Protein AF-A0A356R390-F1 (afdb_monomer)

Solvent-accessible surface area (backbone atoms only — not comparable to full-atom values): 5762 Å² total; per-residue (Å²): 140,44,75,40,81,38,62,77,42,64,65,60,45,52,48,58,50,49,73,66,71,81,54,53,76,71,54,46,54,52,50,49,53,51,47,32,56,54,60,70,54,49,83,80,36,79,38,47,37,36,47,72,49,70,70,62,38,48,54,36,49,51,33,31,74,79,69,68,40,76,47,66,64,32,62,89,57,62,59,66,62,54,33,52,49,43,54,51,54,54,57,57,59,63,65,64,74,78,119

Radius of gyration: 15.08 Å; Cα contacts (8 Å, |Δi|>4): 100; chains: 1; bounding box: 33×25×44 Å

Secondary structure (DSSP, 8-state):
--EEEE-S-HHHHHHHHHHTT---HHHHHHHHHHHHHHHHTGGGSSEEEE-SSHHHHHHHHHHHHHH-PPPSTTTT--HHHHHHHHHHHHHHHHHTT--

Nearest PDB structures (foldseek):
  8egl-assembly1_K  TM=9.223E-01  e=9.131E-04  Pseudomonas aeruginosa PAO1
  7s5e-assembly3_E  TM=7.488E-01  e=6.962E-03  Stenotrophomonas maltophilia K279a
  1z8f-assembly1_A  TM=8.324E-01  e=1.743E-02  Mycobacterium tuberculosis
  1znx-assembly1_A  TM=8.324E-01  e=2.121E-02  Mycobacterium tuberculosis
  2anc-assembly1_F  TM=7.229E-01  e=6.962E-03  Escherichia coli

Foldseek 3Di:
DFEDEAELALVVQLVVVVVVVPDDPVRSLVVLVVVLVVLVCRVVGPAYQYPHDPVLSVVQVCCCPVVVRGHPRPPPRDSVVRSVVSVVVNVVVVVVVPD

Sequence (99 aa):
MSVYILPPSVEILAQRLADRGRETPEQISVRLDEAASEMSHCREYDHILVNTEFDQALDELEALIYRGEPPHSGRGFDVAALVDYAKSVRLKTSESANL

Mean predicted aligned error: 5.14 Å

Structure (mmCIF, N/CA/C/O backbone):
data_AF-A0A356R390-F1
#
_entry.id   AF-A0A356R390-F1
#
loop_
_atom_site.group_PDB
_atom_site.id
_atom_site.type_symbol
_atom_site.label_atom_id
_atom_site.label_alt_id
_atom_site.label_comp_id
_atom_site.label_asym_id
_atom_site.label_entity_id
_atom_site.label_seq_id
_atom_site.pdbx_PDB_ins_code
_atom_site.Cartn_x
_atom_site.Cartn_y
_atom_site.Cartn_z
_atom_site.occupancy
_atom_site.B_iso_or_equiv
_atom_site.auth_seq_id
_atom_site.auth_comp_id
_atom_site.auth_asym_id
_atom_site.auth_atom_id
_atom_site.pdbx_PDB_model_num
ATOM 1 N N . MET A 1 1 ? 16.382 -5.655 -6.201 1.00 87.50 1 MET A N 1
ATOM 2 C CA . MET A 1 1 ? 15.036 -5.480 -6.759 1.00 87.50 1 MET A CA 1
ATOM 3 C C . MET A 1 1 ? 14.023 -5.841 -5.695 1.00 87.50 1 MET A C 1
ATOM 5 O O . MET A 1 1 ? 13.859 -7.017 -5.388 1.00 87.50 1 MET A O 1
ATOM 9 N N . SER A 1 2 ? 13.402 -4.825 -5.111 1.00 95.00 2 SER A N 1
ATOM 10 C CA . SER A 1 2 ? 12.309 -4.910 -4.148 1.00 95.00 2 SER A CA 1
ATOM 11 C C . SER A 1 2 ? 11.093 -4.141 -4.680 1.00 95.00 2 SER A C 1
ATOM 13 O O . SER A 1 2 ? 11.229 -3.102 -5.324 1.00 95.00 2 SER A O 1
ATOM 15 N N . VAL A 1 3 ? 9.890 -4.659 -4.434 1.00 96.00 3 VAL A N 1
ATOM 16 C CA . VAL A 1 3 ? 8.625 -4.017 -4.822 1.00 96.00 3 VAL A CA 1
ATOM 17 C C . VAL A 1 3 ? 7.718 -3.914 -3.605 1.00 96.00 3 VAL A C 1
ATOM 19 O O . VAL A 1 3 ? 7.577 -4.882 -2.859 1.00 96.00 3 VAL A O 1
ATOM 22 N N . TYR A 1 4 ? 7.121 -2.744 -3.399 1.00 96.19 4 TYR A N 1
ATOM 23 C CA . TYR A 1 4 ? 6.107 -2.524 -2.374 1.00 96.19 4 TYR A CA 1
ATOM 24 C C . TYR A 1 4 ? 4.727 -2.431 -3.026 1.00 96.19 4 TYR A C 1
ATOM 26 O O . TYR A 1 4 ? 4.549 -1.703 -4.006 1.00 96.19 4 TYR A O 1
ATOM 34 N N . ILE A 1 5 ? 3.748 -3.158 -2.483 1.00 95.56 5 ILE A N 1
ATOM 35 C CA . ILE A 1 5 ? 2.377 -3.195 -3.003 1.00 95.56 5 ILE A CA 1
ATOM 36 C C . ILE A 1 5 ? 1.483 -2.336 -2.111 1.00 95.56 5 ILE A C 1
ATOM 38 O O . ILE A 1 5 ? 1.218 -2.690 -0.964 1.00 95.56 5 ILE A O 1
ATOM 42 N N . LEU A 1 6 ? 0.998 -1.220 -2.650 1.00 95.25 6 LEU A N 1
ATOM 43 C CA . LEU A 1 6 ? 0.090 -0.306 -1.963 1.00 95.25 6 LEU A CA 1
ATOM 44 C C . LEU A 1 6 ? -1.378 -0.627 -2.265 1.00 95.25 6 LEU A C 1
ATOM 46 O O . LEU A 1 6 ? -1.714 -0.977 -3.397 1.00 95.25 6 LEU A O 1
ATOM 50 N N . PRO A 1 7 ? -2.290 -0.460 -1.295 1.00 94.62 7 PRO A N 1
ATOM 51 C CA . PRO A 1 7 ? -3.707 -0.302 -1.594 1.00 94.62 7 PRO A CA 1
ATOM 52 C C . PRO A 1 7 ? -3.969 1.071 -2.255 1.00 94.62 7 PRO A C 1
ATOM 54 O O . PRO A 1 7 ? -3.194 2.006 -2.050 1.00 94.62 7 PRO A O 1
ATOM 57 N N . PRO A 1 8 ? -5.073 1.235 -3.005 1.00 94.00 8 PRO A N 1
ATOM 58 C CA . PRO A 1 8 ? -5.418 2.511 -3.636 1.00 94.00 8 PRO A CA 1
ATOM 59 C C . PRO A 1 8 ? -5.942 3.541 -2.624 1.00 94.00 8 PRO A C 1
ATOM 61 O O . PRO A 1 8 ? -5.869 4.741 -2.871 1.00 94.00 8 PRO A O 1
ATOM 64 N N . SER A 1 9 ? -6.475 3.080 -1.487 1.00 94.12 9 SER A N 1
ATOM 65 C CA . SER A 1 9 ? -6.930 3.917 -0.378 1.00 94.12 9 SER A CA 1
ATOM 66 C C . SER A 1 9 ? -6.928 3.144 0.945 1.00 94.12 9 SER A C 1
ATOM 68 O O . SER A 1 9 ? -6.845 1.910 0.970 1.00 94.12 9 SER A O 1
ATOM 70 N N . VAL A 1 10 ? -7.054 3.873 2.055 1.00 92.31 10 VAL A N 1
ATOM 71 C CA . VAL A 1 10 ? -7.145 3.298 3.407 1.00 92.31 10 VAL A CA 1
ATOM 72 C C . VAL A 1 10 ? -8.461 2.541 3.599 1.00 92.31 10 VAL A C 1
ATOM 74 O O . VAL A 1 10 ? -8.474 1.492 4.233 1.00 92.31 10 VAL A O 1
ATOM 77 N N . GLU A 1 11 ? -9.560 3.010 3.008 1.00 91.88 11 GLU A N 1
ATOM 78 C CA . GLU A 1 11 ? -10.863 2.336 3.058 1.00 91.88 11 GLU A CA 1
ATOM 79 C C . GLU A 1 11 ? -10.820 0.981 2.365 1.00 91.88 11 GLU A C 1
ATOM 81 O O . GLU A 1 11 ? -11.314 -0.001 2.910 1.00 91.88 11 GLU A O 1
ATOM 86 N N . ILE A 1 12 ? -10.195 0.904 1.186 1.00 93.81 12 ILE A N 1
ATOM 87 C CA . ILE A 1 12 ? -10.044 -0.364 0.469 1.00 93.81 12 ILE A CA 1
ATOM 88 C C . ILE A 1 12 ? -9.130 -1.311 1.247 1.00 93.81 12 ILE A C 1
ATOM 90 O O . ILE A 1 12 ? -9.390 -2.512 1.286 1.00 93.81 12 ILE A O 1
ATOM 94 N N . LEU A 1 13 ? -8.090 -0.796 1.910 1.00 92.25 13 LEU A N 1
ATOM 95 C CA . LEU A 1 13 ? -7.279 -1.605 2.819 1.00 92.25 13 LEU A CA 1
ATOM 96 C C . LEU A 1 13 ? -8.120 -2.164 3.976 1.00 92.25 13 LEU A C 1
ATOM 98 O O . LEU A 1 13 ? -8.077 -3.366 4.226 1.00 92.25 13 LEU A O 1
ATOM 102 N N . ALA A 1 14 ? -8.913 -1.319 4.639 1.00 91.31 14 ALA A N 1
ATOM 103 C CA . ALA A 1 14 ? -9.788 -1.714 5.741 1.00 91.31 14 ALA A CA 1
ATOM 104 C C . ALA A 1 14 ? -10.824 -2.758 5.300 1.00 91.31 14 ALA A C 1
ATOM 106 O O . ALA A 1 14 ? -10.984 -3.785 5.958 1.00 91.31 14 ALA A O 1
ATOM 107 N N . GLN A 1 15 ? -11.460 -2.538 4.147 1.00 92.00 15 GLN A N 1
ATOM 108 C CA . GLN A 1 15 ? -12.414 -3.471 3.553 1.00 92.00 15 GLN A CA 1
ATOM 109 C C . GLN A 1 15 ? -11.749 -4.820 3.256 1.00 92.00 15 GLN A C 1
ATOM 111 O O . GLN A 1 15 ? -12.263 -5.858 3.656 1.00 92.00 15 GLN A O 1
ATOM 116 N N . ARG A 1 16 ? -10.552 -4.820 2.651 1.00 91.50 16 ARG A N 1
ATOM 117 C CA . ARG A 1 16 ? -9.789 -6.050 2.372 1.00 91.50 16 ARG A CA 1
ATOM 118 C C . ARG A 1 16 ? -9.403 -6.810 3.643 1.00 91.50 16 ARG A C 1
ATOM 120 O O . ARG A 1 16 ? -9.311 -8.035 3.598 1.00 91.50 16 ARG A O 1
ATOM 127 N N . LEU A 1 17 ? -9.136 -6.120 4.753 1.00 90.88 17 LEU A N 1
ATOM 128 C CA . LEU A 1 17 ? -8.881 -6.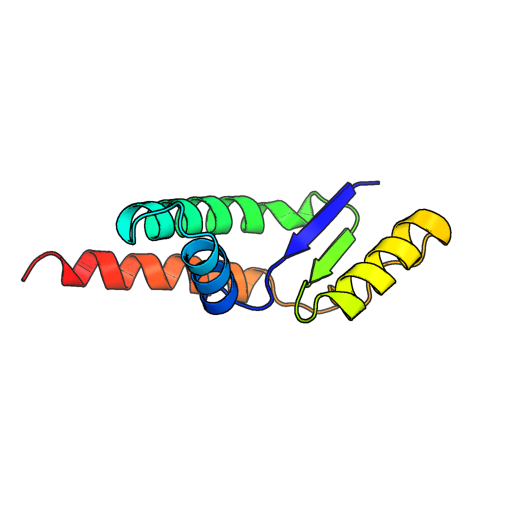758 6.050 1.00 90.88 17 LEU A CA 1
ATOM 129 C C . LEU A 1 17 ? -10.169 -7.364 6.628 1.00 90.88 17 LEU A C 1
ATOM 131 O O . LEU A 1 17 ? -10.158 -8.520 7.051 1.00 90.88 17 LEU A O 1
ATOM 135 N N . ALA A 1 18 ? -11.287 -6.638 6.555 1.00 90.81 18 ALA A N 1
ATOM 136 C CA . ALA A 1 18 ? -12.597 -7.111 7.003 1.00 90.81 18 ALA A CA 1
ATOM 137 C C . ALA A 1 18 ? -13.082 -8.340 6.214 1.00 90.81 18 ALA A C 1
ATOM 139 O O . ALA A 1 18 ? -13.482 -9.342 6.809 1.00 90.81 18 ALA A O 1
ATOM 140 N N . ASP A 1 19 ? -12.966 -8.309 4.884 1.00 92.12 19 ASP A N 1
ATOM 141 C CA . ASP A 1 19 ? -13.425 -9.375 3.983 1.00 92.12 19 ASP A CA 1
ATOM 142 C C . ASP A 1 19 ? -12.673 -10.694 4.184 1.00 92.12 19 ASP A C 1
ATOM 144 O O . ASP A 1 19 ? -13.177 -11.768 3.853 1.00 92.12 19 ASP A O 1
ATOM 148 N N . ARG A 1 20 ? -11.470 -10.654 4.773 1.00 90.19 20 ARG A N 1
ATOM 149 C CA . ARG A 1 20 ? -10.742 -11.877 5.142 1.00 90.19 20 ARG A CA 1
ATOM 150 C C . ARG A 1 20 ? -11.462 -12.661 6.240 1.00 90.19 20 ARG A C 1
ATOM 152 O O . ARG A 1 20 ? -11.161 -13.842 6.397 1.00 90.19 20 ARG A O 1
ATOM 159 N N . GLY A 1 21 ? -12.367 -12.034 6.997 1.00 84.75 21 GLY A N 1
ATOM 160 C CA . GLY A 1 21 ? -13.191 -12.680 8.023 1.00 84.75 21 GLY A CA 1
ATOM 161 C C . GLY A 1 21 ? -12.405 -13.223 9.220 1.00 84.75 21 GLY A C 1
ATOM 162 O O . GLY A 1 21 ? -12.902 -14.091 9.934 1.00 84.75 21 GLY A O 1
ATOM 163 N N . ARG A 1 22 ? -11.159 -12.770 9.420 1.00 83.19 22 ARG A N 1
ATOM 164 C CA . ARG A 1 22 ? -10.253 -13.272 10.474 1.00 83.19 22 ARG A CA 1
ATOM 165 C C . ARG A 1 22 ? -10.026 -12.292 11.618 1.00 83.19 22 ARG A C 1
ATOM 167 O O . ARG A 1 22 ? -9.434 -12.678 12.621 1.00 83.19 22 ARG A O 1
ATOM 174 N N . GLU A 1 23 ? -10.441 -11.043 11.454 1.00 87.44 23 GLU A N 1
ATOM 175 C CA . GLU A 1 23 ? -10.066 -9.938 12.332 1.00 87.44 23 GLU A CA 1
ATOM 176 C C . GLU A 1 23 ? -11.321 -9.195 12.801 1.00 87.44 23 GLU A C 1
ATOM 178 O O . GLU A 1 23 ? -12.265 -8.983 12.040 1.00 87.44 23 GLU A O 1
ATOM 183 N N . THR A 1 24 ? -11.336 -8.833 14.081 1.00 89.88 24 THR A N 1
ATOM 184 C CA . THR A 1 24 ? -12.350 -7.961 14.693 1.00 89.88 24 THR A CA 1
ATOM 185 C C . THR A 1 24 ? -12.142 -6.502 14.268 1.00 89.88 24 THR A C 1
ATOM 187 O O . THR A 1 24 ? -11.036 -6.148 13.849 1.00 89.88 24 THR A O 1
ATOM 190 N N . PRO A 1 25 ? -13.154 -5.623 14.397 1.00 87.31 25 PRO A N 1
ATOM 191 C CA . PRO A 1 25 ? -13.000 -4.195 14.102 1.00 87.31 25 PRO A CA 1
ATOM 192 C C . PRO A 1 25 ? -11.818 -3.539 14.835 1.00 87.31 25 PRO A C 1
ATOM 194 O O . PRO A 1 25 ? -11.079 -2.751 14.245 1.00 87.31 25 PRO A O 1
ATOM 197 N N . GLU A 1 26 ? -11.583 -3.914 16.093 1.00 87.56 26 GLU A N 1
ATOM 198 C CA . GLU A 1 26 ? -10.476 -3.406 16.906 1.00 87.56 26 GLU A CA 1
ATOM 199 C C . GLU A 1 26 ? -9.122 -3.866 16.351 1.00 87.56 26 GLU A C 1
ATOM 201 O O . GLU A 1 26 ? -8.188 -3.071 16.240 1.00 87.56 26 GLU A O 1
ATOM 206 N N . GLN A 1 27 ? -9.018 -5.134 15.939 1.00 89.88 27 GLN A N 1
ATOM 207 C CA . GLN A 1 27 ? -7.809 -5.668 15.306 1.00 89.88 27 GLN A CA 1
ATOM 208 C C . GLN A 1 27 ? -7.541 -5.013 13.949 1.00 89.88 27 GLN A C 1
ATOM 210 O O . GLN A 1 27 ? -6.391 -4.700 13.650 1.00 89.88 27 GLN A O 1
ATOM 215 N N . ILE A 1 28 ? -8.581 -4.747 13.153 1.00 89.25 28 ILE A N 1
ATOM 216 C CA . ILE A 1 28 ? -8.450 -4.025 11.880 1.00 89.25 28 ILE A CA 1
ATOM 217 C C . ILE A 1 28 ? -7.898 -2.618 12.127 1.00 89.25 28 ILE A C 1
ATOM 219 O O . ILE A 1 28 ? -6.994 -2.196 11.413 1.00 89.25 28 ILE A O 1
ATOM 223 N N . SER A 1 29 ? -8.364 -1.912 13.162 1.00 87.06 29 SER A N 1
ATOM 224 C CA . SER A 1 29 ? -7.823 -0.590 13.506 1.00 87.06 29 SER A CA 1
ATOM 225 C C . SER A 1 29 ? -6.328 -0.644 13.835 1.00 87.06 29 SER A C 1
ATOM 227 O O . SER A 1 29 ? -5.571 0.193 13.351 1.00 87.06 29 SER A O 1
ATOM 229 N N . VAL A 1 30 ? -5.887 -1.637 14.615 1.00 89.31 30 VAL A N 1
ATOM 230 C CA . VAL A 1 30 ? -4.458 -1.824 14.932 1.00 89.31 30 VAL A CA 1
ATOM 231 C C . VAL A 1 30 ? -3.652 -2.129 13.666 1.00 89.31 30 VAL A C 1
ATOM 233 O O . VAL A 1 30 ? -2.593 -1.546 13.451 1.00 89.31 30 VAL A O 1
ATOM 236 N 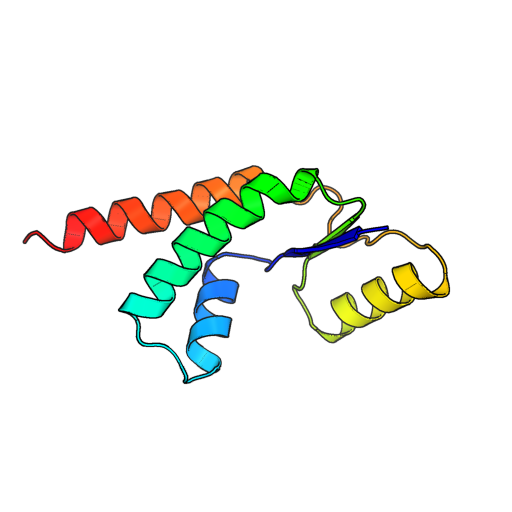N . ARG A 1 31 ? -4.174 -2.984 12.782 1.00 90.69 31 ARG A N 1
ATOM 237 C CA . ARG A 1 31 ? -3.538 -3.304 11.494 1.00 90.69 31 ARG A CA 1
ATOM 238 C C . ARG A 1 31 ? -3.412 -2.099 10.576 1.00 90.69 31 ARG A C 1
ATOM 240 O O . ARG A 1 31 ? -2.412 -1.975 9.877 1.00 90.69 31 ARG A O 1
ATOM 247 N N . LEU A 1 32 ? -4.420 -1.231 10.542 1.00 89.56 32 LEU A N 1
ATOM 248 C CA . LEU A 1 32 ? -4.372 -0.000 9.754 1.00 89.56 32 LEU A CA 1
ATOM 249 C C . LEU A 1 32 ? -3.299 0.958 10.284 1.00 89.56 32 LEU A C 1
ATOM 251 O O . LEU A 1 32 ? -2.602 1.574 9.480 1.00 89.56 32 LEU A O 1
ATOM 255 N N . ASP A 1 33 ? -3.120 1.036 11.606 1.00 87.88 33 ASP A N 1
ATOM 256 C CA . ASP A 1 33 ? -2.045 1.817 12.227 1.00 87.88 33 ASP A CA 1
ATOM 257 C C . ASP A 1 33 ? -0.658 1.259 11.866 1.00 87.88 33 ASP A C 1
ATOM 259 O O . ASP A 1 33 ? 0.234 2.013 11.464 1.00 87.88 33 ASP A O 1
ATOM 263 N N . GLU A 1 34 ? -0.481 -0.062 11.960 1.00 90.75 34 GLU A N 1
ATOM 264 C CA . GLU A 1 34 ? 0.747 -0.748 11.538 1.00 90.75 34 GLU A CA 1
ATOM 265 C C . GLU A 1 34 ? 1.036 -0.488 10.054 1.00 90.75 34 GLU A C 1
ATOM 267 O O . GLU A 1 34 ? 2.129 -0.042 9.699 1.00 90.75 34 GLU A O 1
ATOM 272 N N . ALA A 1 35 ? 0.030 -0.663 9.193 1.00 90.81 35 ALA A N 1
ATOM 273 C CA . ALA A 1 35 ? 0.148 -0.419 7.763 1.00 90.81 35 ALA A CA 1
ATOM 274 C C . ALA A 1 35 ? 0.494 1.044 7.455 1.00 90.81 35 ALA A C 1
ATOM 276 O O . ALA A 1 35 ? 1.309 1.304 6.577 1.00 90.81 35 ALA A O 1
ATOM 277 N N . ALA A 1 36 ? -0.069 2.017 8.180 1.00 89.44 36 ALA A N 1
ATOM 278 C CA . ALA A 1 36 ? 0.280 3.428 8.015 1.00 89.44 36 ALA A CA 1
ATOM 279 C C . ALA A 1 36 ? 1.757 3.700 8.338 1.00 89.44 36 ALA A C 1
ATOM 281 O O . ALA A 1 36 ? 2.405 4.502 7.658 1.00 89.44 36 ALA A O 1
ATOM 282 N N . SER A 1 37 ? 2.297 3.023 9.357 1.00 89.44 37 SER A N 1
ATOM 283 C CA . SER A 1 37 ? 3.721 3.085 9.682 1.00 89.44 37 SER A CA 1
ATOM 284 C C . SER A 1 37 ? 4.562 2.447 8.577 1.00 89.44 37 SER A C 1
ATOM 286 O O . SER A 1 37 ? 5.489 3.084 8.083 1.00 89.44 37 SER A O 1
ATOM 288 N N . GLU A 1 38 ? 4.223 1.239 8.126 1.00 91.69 38 GLU A N 1
ATOM 289 C CA . GLU A 1 38 ? 4.956 0.538 7.063 1.00 91.69 38 GLU A CA 1
ATOM 290 C C . GLU A 1 38 ? 4.932 1.294 5.726 1.00 91.69 38 GLU A C 1
ATOM 292 O O . GLU A 1 38 ? 5.971 1.442 5.084 1.00 91.69 38 GLU A O 1
ATOM 297 N N . MET A 1 39 ? 3.781 1.846 5.328 1.00 91.88 39 MET A N 1
ATOM 298 C CA . MET A 1 39 ? 3.640 2.628 4.094 1.00 91.88 39 MET A CA 1
ATOM 299 C C . MET A 1 39 ? 4.529 3.878 4.095 1.00 91.88 39 MET A C 1
ATOM 301 O O . MET A 1 39 ? 4.968 4.316 3.033 1.00 91.88 39 MET A O 1
ATOM 305 N N . SER A 1 40 ? 4.867 4.431 5.267 1.00 89.69 40 SER A N 1
ATOM 306 C CA . SER A 1 40 ? 5.798 5.565 5.356 1.00 89.69 40 SER A CA 1
ATOM 307 C C . SER A 1 40 ? 7.238 5.208 4.951 1.00 89.69 40 SER A C 1
ATOM 309 O O . SER A 1 40 ? 7.985 6.081 4.506 1.00 89.69 40 SER A O 1
ATOM 311 N N . HIS A 1 41 ? 7.590 3.920 5.012 1.00 91.25 41 HIS A N 1
ATOM 312 C CA . HIS A 1 41 ? 8.884 3.372 4.605 1.00 91.25 41 HIS A CA 1
ATOM 313 C C . HIS A 1 41 ? 8.911 2.895 3.145 1.00 91.25 41 HIS A C 1
ATOM 315 O O . HIS A 1 41 ? 9.934 2.398 2.678 1.00 91.25 41 HIS A O 1
ATOM 321 N N . CYS A 1 42 ? 7.834 3.070 2.367 1.00 88.38 42 CYS A N 1
ATOM 322 C CA . CYS A 1 42 ? 7.768 2.545 0.997 1.00 88.38 42 CYS A CA 1
ATOM 323 C C . CYS A 1 42 ? 8.880 3.094 0.078 1.00 88.38 42 CYS A C 1
ATOM 325 O O . CYS A 1 42 ? 9.241 2.455 -0.904 1.00 88.38 42 CYS A O 1
ATOM 327 N N . ARG A 1 43 ? 9.445 4.270 0.398 1.00 86.25 43 ARG A N 1
ATOM 328 C CA . ARG A 1 43 ? 10.543 4.906 -0.354 1.00 86.25 43 ARG A CA 1
ATOM 329 C C . ARG A 1 43 ? 11.854 4.114 -0.318 1.00 86.25 43 ARG A C 1
ATOM 331 O O . ARG A 1 43 ? 12.757 4.429 -1.082 1.00 86.25 43 ARG A O 1
ATOM 338 N N . GLU A 1 44 ? 11.964 3.124 0.562 1.00 92.56 44 GLU A N 1
ATOM 339 C CA . GLU A 1 44 ? 13.116 2.221 0.654 1.00 92.56 44 GLU A CA 1
ATOM 340 C C . GLU A 1 44 ? 13.084 1.109 -0.414 1.00 92.56 44 GLU A C 1
ATOM 342 O O . GLU A 1 44 ? 14.066 0.387 -0.585 1.00 92.56 44 GLU A O 1
ATOM 347 N N . TYR A 1 45 ? 11.971 0.963 -1.141 1.00 95.00 45 TYR A N 1
ATOM 348 C CA . TYR A 1 45 ? 11.791 -0.051 -2.179 1.00 95.00 45 TYR A CA 1
ATOM 349 C C . TYR A 1 45 ? 12.144 0.481 -3.573 1.00 95.00 45 TYR A C 1
ATOM 351 O O . TYR A 1 45 ? 11.926 1.655 -3.872 1.00 95.00 45 TYR A O 1
ATOM 359 N N . ASP A 1 46 ? 12.637 -0.402 -4.452 1.00 95.56 46 ASP A N 1
ATOM 360 C CA . ASP A 1 46 ? 13.006 -0.035 -5.830 1.00 95.56 46 ASP A CA 1
ATOM 361 C C . ASP A 1 46 ? 11.772 0.367 -6.669 1.00 95.56 46 ASP A C 1
ATOM 363 O O . ASP A 1 46 ? 11.853 1.236 -7.541 1.00 95.56 46 ASP A O 1
ATOM 367 N N . HIS A 1 47 ? 10.615 -0.256 -6.404 1.00 96.44 47 HIS A N 1
ATOM 368 C CA . HIS A 1 47 ? 9.366 -0.032 -7.136 1.00 96.44 47 HIS A CA 1
ATOM 369 C C . HIS A 1 47 ? 8.143 0.033 -6.218 1.00 96.44 47 HIS A C 1
ATOM 371 O O . HIS A 1 47 ? 8.047 -0.690 -5.226 1.00 96.44 47 HIS A O 1
ATOM 377 N N . ILE A 1 48 ? 7.162 0.843 -6.618 1.00 96.25 48 ILE A N 1
ATOM 378 C CA . ILE A 1 48 ? 5.835 0.916 -6.004 1.00 96.25 48 ILE A CA 1
ATOM 379 C C . ILE A 1 48 ? 4.801 0.415 -7.013 1.00 96.25 48 ILE A C 1
ATOM 381 O O . ILE A 1 48 ? 4.762 0.904 -8.140 1.00 96.25 48 ILE A O 1
ATOM 385 N N . LEU A 1 49 ? 3.958 -0.525 -6.596 1.00 97.56 49 LEU A N 1
ATOM 386 C CA . LEU A 1 49 ? 2.815 -1.043 -7.349 1.00 97.56 49 LEU A CA 1
ATOM 387 C C . LEU A 1 49 ? 1.537 -0.690 -6.581 1.00 97.56 49 LEU A C 1
ATOM 389 O O . LEU A 1 49 ? 1.401 -1.081 -5.424 1.00 97.56 49 LEU A O 1
ATOM 393 N N . VAL A 1 50 ? 0.590 0.019 -7.195 1.00 97.12 50 VAL A N 1
ATOM 394 C CA . VAL A 1 50 ? -0.703 0.316 -6.555 1.00 97.12 50 VAL A CA 1
ATOM 395 C C . VAL A 1 50 ? -1.726 -0.716 -7.013 1.00 97.12 50 VAL A C 1
ATOM 397 O O . VAL A 1 50 ? -2.081 -0.792 -8.184 1.00 97.12 50 VAL A O 1
ATOM 400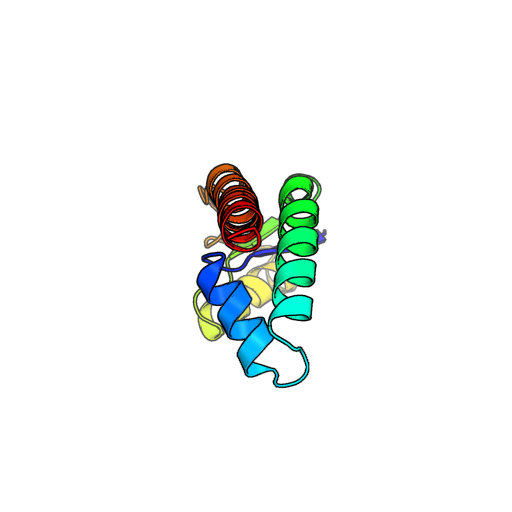 N N . ASN A 1 51 ? -2.214 -1.518 -6.073 1.00 96.56 51 ASN A N 1
ATOM 401 C CA . ASN A 1 51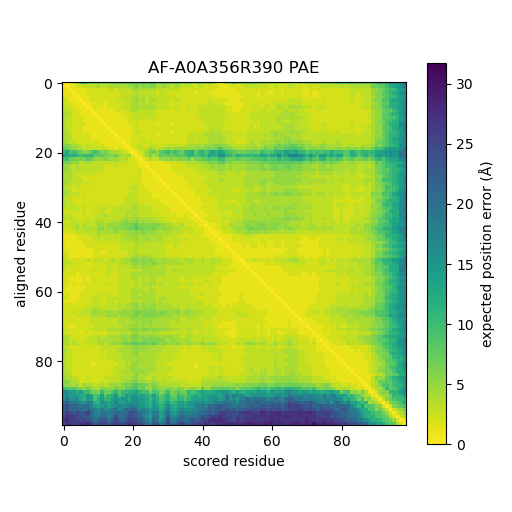 ? -3.164 -2.594 -6.317 1.00 96.56 51 ASN A CA 1
ATOM 402 C C . ASN A 1 51 ? -4.609 -2.082 -6.257 1.00 96.56 51 ASN A C 1
ATOM 404 O O . ASN A 1 51 ? -5.328 -2.369 -5.291 1.00 96.56 51 ASN A O 1
ATOM 408 N N . THR A 1 52 ? -5.004 -1.306 -7.269 1.00 93.88 52 THR A N 1
ATOM 409 C CA . THR A 1 52 ? -6.386 -0.837 -7.469 1.00 93.88 52 THR A CA 1
ATOM 410 C C . THR A 1 52 ? -7.276 -1.982 -7.943 1.00 93.88 52 THR A C 1
ATOM 412 O O . THR A 1 52 ? -8.168 -2.397 -7.208 1.00 93.88 52 THR A O 1
ATOM 415 N N . GLU A 1 53 ? -6.954 -2.546 -9.110 1.00 94.31 53 GLU A N 1
ATOM 416 C CA . GLU A 1 53 ? -7.614 -3.706 -9.715 1.00 94.31 53 GLU A CA 1
ATOM 417 C C . GLU A 1 53 ? -6.634 -4.880 -9.775 1.00 94.31 53 GLU A C 1
ATOM 419 O O . GLU A 1 53 ? -5.470 -4.702 -10.140 1.00 94.31 53 GLU A O 1
ATOM 424 N N . PHE A 1 54 ? -7.099 -6.081 -9.418 1.00 94.06 54 PHE A N 1
ATOM 425 C CA . PHE A 1 54 ? -6.223 -7.247 -9.266 1.00 94.06 54 PHE A CA 1
ATOM 426 C C . PHE A 1 54 ? -5.519 -7.625 -10.573 1.00 94.06 54 PHE A C 1
ATOM 428 O O . PHE A 1 54 ? -4.299 -7.766 -10.574 1.00 94.06 54 PHE A O 1
ATOM 435 N N . ASP A 1 55 ? -6.270 -7.737 -11.671 1.00 97.75 55 ASP A N 1
ATOM 436 C CA . ASP A 1 55 ? -5.726 -8.167 -12.964 1.00 97.75 55 ASP A CA 1
ATOM 437 C C . ASP A 1 55 ? -4.670 -7.177 -13.480 1.00 97.75 55 ASP A C 1
ATOM 439 O O . ASP A 1 55 ? -3.588 -7.580 -13.893 1.00 97.75 55 ASP A O 1
ATOM 443 N N . GLN A 1 56 ? -4.916 -5.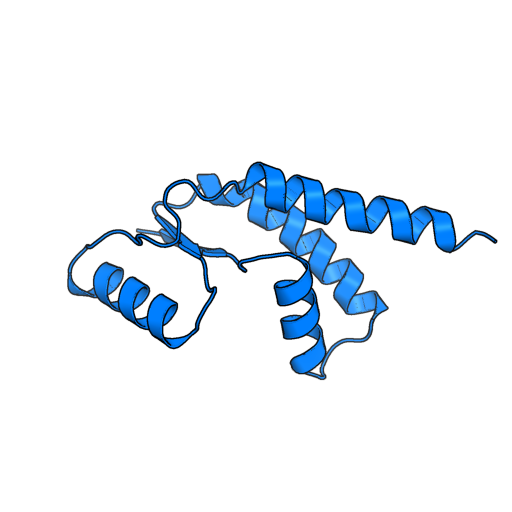870 -13.336 1.00 97.25 56 GLN A N 1
ATOM 444 C CA . GLN A 1 56 ? -3.940 -4.842 -13.702 1.00 97.25 56 GLN A CA 1
ATOM 445 C C . GLN A 1 56 ? -2.671 -4.921 -12.842 1.00 97.25 56 GLN A C 1
ATOM 447 O O . GLN A 1 56 ? -1.556 -4.825 -13.353 1.00 97.25 56 GLN A O 1
ATOM 452 N N . ALA A 1 57 ? -2.828 -5.060 -11.524 1.00 97.94 57 ALA A N 1
ATOM 453 C CA . ALA A 1 57 ? -1.694 -5.146 -10.613 1.00 97.94 57 ALA A CA 1
ATOM 454 C C . ALA A 1 57 ? -0.857 -6.409 -10.873 1.00 97.94 57 ALA A C 1
ATOM 456 O O . ALA A 1 57 ? 0.368 -6.367 -10.752 1.00 97.94 57 ALA A O 1
ATOM 457 N N . LEU A 1 58 ? -1.510 -7.514 -11.247 1.00 98.19 58 LEU A N 1
ATOM 458 C CA . LEU A 1 58 ? -0.855 -8.751 -11.652 1.00 98.19 58 LEU A CA 1
ATOM 459 C C . LEU A 1 58 ? -0.074 -8.560 -12.956 1.00 98.19 58 LEU A C 1
ATOM 461 O O . LEU A 1 58 ? 1.116 -8.866 -12.979 1.00 98.19 58 LEU A O 1
ATOM 465 N N . ASP A 1 59 ? -0.691 -7.982 -13.986 1.00 98.44 59 ASP A N 1
ATOM 466 C CA . ASP A 1 59 ? -0.038 -7.707 -15.271 1.00 98.44 59 ASP A CA 1
ATOM 467 C C . ASP A 1 59 ? 1.202 -6.810 -15.104 1.00 98.44 59 ASP A C 1
ATOM 469 O O . ASP A 1 59 ? 2.259 -7.074 -15.684 1.00 98.44 59 ASP A O 1
ATOM 473 N N . GLU A 1 60 ? 1.109 -5.762 -14.279 1.00 98.31 60 GLU A N 1
ATOM 474 C CA . GLU A 1 60 ? 2.237 -4.873 -13.971 1.00 98.31 60 GLU A CA 1
ATOM 475 C C . GLU A 1 60 ? 3.337 -5.581 -13.163 1.00 98.31 60 GLU A C 1
ATOM 477 O O . GLU A 1 60 ? 4.528 -5.337 -13.380 1.00 98.31 60 GLU A O 1
ATOM 482 N N . LEU A 1 61 ? 2.970 -6.481 -12.247 1.00 98.25 61 LEU A N 1
ATOM 483 C CA . LEU A 1 61 ? 3.937 -7.278 -11.496 1.00 98.25 61 LEU A CA 1
ATOM 484 C C . LEU A 1 61 ? 4.663 -8.281 -12.405 1.00 98.25 61 LEU A C 1
ATOM 486 O O . LEU A 1 61 ? 5.882 -8.427 -12.310 1.00 98.25 61 LEU A O 1
ATOM 490 N N . GLU A 1 62 ? 3.945 -8.943 -13.313 1.00 98.19 62 GLU A N 1
ATOM 491 C CA . GLU A 1 62 ? 4.533 -9.829 -14.319 1.00 98.19 62 GLU A CA 1
ATOM 492 C C . GLU A 1 62 ? 5.453 -9.061 -15.275 1.00 98.19 62 GLU A C 1
ATOM 494 O O . GLU A 1 62 ? 6.552 -9.526 -15.587 1.00 98.19 62 GLU A O 1
ATOM 499 N N . ALA A 1 63 ? 5.045 -7.861 -15.698 1.00 98.31 63 ALA A N 1
ATOM 500 C CA . ALA A 1 63 ? 5.863 -6.958 -16.502 1.00 98.31 63 ALA A CA 1
ATOM 501 C C . ALA A 1 63 ? 7.193 -6.627 -15.813 1.00 98.31 63 ALA A C 1
ATOM 503 O O . ALA A 1 63 ? 8.266 -6.742 -16.418 1.00 98.31 63 ALA A O 1
ATOM 504 N N . LEU A 1 64 ? 7.131 -6.293 -14.523 1.00 97.81 64 LEU A N 1
ATOM 505 C CA . LEU A 1 64 ? 8.309 -6.013 -13.715 1.00 97.81 64 LEU A CA 1
ATOM 506 C C . LEU A 1 64 ? 9.228 -7.234 -13.610 1.00 97.81 64 LEU A C 1
ATOM 508 O O . LEU A 1 64 ? 10.429 -7.119 -13.849 1.00 97.81 64 LEU A O 1
ATOM 512 N N . ILE A 1 65 ? 8.679 -8.403 -13.279 1.00 97.69 65 ILE A N 1
ATOM 513 C CA . ILE A 1 65 ? 9.469 -9.614 -13.018 1.00 97.69 65 ILE A CA 1
ATOM 514 C C . ILE A 1 65 ? 10.093 -10.177 -14.299 1.00 97.69 65 ILE A C 1
ATOM 516 O O . ILE A 1 65 ? 11.273 -10.527 -14.301 1.00 97.69 65 ILE A O 1
ATOM 520 N N . TYR A 1 66 ? 9.321 -10.284 -15.382 1.00 98.19 66 TYR A N 1
ATOM 521 C CA . TYR A 1 66 ? 9.759 -10.990 -16.589 1.00 98.19 66 TYR A CA 1
ATOM 522 C C . TYR A 1 66 ? 10.405 -10.083 -17.637 1.00 98.19 66 TYR A C 1
ATOM 524 O O . TYR A 1 66 ? 11.190 -10.570 -18.451 1.00 98.19 66 TYR A O 1
ATOM 532 N N . ARG A 1 67 ? 10.078 -8.784 -17.646 1.00 97.88 67 ARG A N 1
ATOM 533 C CA . ARG A 1 67 ? 10.564 -7.830 -18.660 1.00 97.88 67 ARG A CA 1
ATOM 534 C C . ARG A 1 67 ? 11.364 -6.667 -18.076 1.00 97.88 67 ARG A C 1
ATOM 536 O O . ARG A 1 67 ? 11.982 -5.928 -18.837 1.00 97.88 67 ARG A O 1
ATOM 543 N N . GLY A 1 68 ? 11.398 -6.513 -16.749 1.00 96.75 68 GLY A N 1
ATOM 544 C CA . GLY A 1 68 ? 12.049 -5.373 -16.096 1.00 96.75 68 GLY A CA 1
ATOM 545 C C . GLY A 1 68 ? 11.315 -4.052 -16.337 1.00 96.75 68 GLY A C 1
ATOM 546 O O . GLY A 1 68 ? 11.916 -2.983 -16.240 1.00 96.75 68 GLY A O 1
ATOM 547 N N . GLU A 1 69 ? 10.030 -4.115 -16.691 1.00 97.69 69 GLU A N 1
ATOM 548 C CA . GLU A 1 69 ? 9.200 -2.940 -16.947 1.00 97.69 69 GLU A CA 1
ATOM 549 C C . GLU A 1 69 ? 8.671 -2.389 -15.611 1.00 97.69 69 GLU A C 1
ATOM 551 O O . GLU A 1 69 ? 7.948 -3.089 -14.904 1.00 97.69 69 GLU A O 1
ATOM 556 N N . PRO A 1 70 ? 9.024 -1.152 -15.215 1.00 96.38 70 PRO A N 1
ATOM 557 C CA . PRO A 1 70 ? 8.606 -0.619 -13.925 1.00 96.38 70 PRO A CA 1
ATOM 558 C C . PRO A 1 70 ? 7.090 -0.361 -13.897 1.00 96.38 70 PRO A C 1
ATOM 560 O O . PRO A 1 70 ? 6.572 0.195 -14.874 1.00 96.38 70 PRO A O 1
ATOM 563 N N . PRO A 1 71 ? 6.409 -0.637 -12.766 1.00 97.12 71 PRO A N 1
ATOM 564 C CA . PRO A 1 71 ? 4.984 -0.376 -12.606 1.00 97.12 71 PRO A CA 1
ATOM 565 C C . PRO A 1 71 ? 4.588 1.049 -12.997 1.00 97.12 71 PRO A C 1
ATOM 567 O O . PRO A 1 71 ? 5.296 2.029 -12.720 1.00 97.12 71 PRO A O 1
ATOM 570 N N . HIS A 1 72 ? 3.430 1.169 -13.635 1.00 96.56 72 HIS A N 1
ATOM 571 C CA . HIS A 1 72 ? 2.861 2.458 -14.013 1.00 96.56 72 HIS A CA 1
ATOM 572 C C . HIS A 1 72 ? 1.923 2.979 -12.928 1.00 96.56 72 HIS A C 1
ATOM 574 O O . HIS A 1 72 ? 1.916 4.181 -12.671 1.00 96.56 72 HIS A O 1
ATOM 580 N N . SER A 1 73 ? 1.221 2.074 -12.244 1.00 96.38 73 SER A N 1
ATOM 581 C CA . SER A 1 73 ? 0.282 2.362 -11.156 1.00 96.38 73 SER A CA 1
ATOM 582 C C . SER A 1 73 ? 0.891 3.173 -10.003 1.00 96.38 73 SER A C 1
ATOM 584 O O . SER A 1 73 ? 0.217 4.019 -9.423 1.00 96.38 73 SER A O 1
ATOM 586 N N . GLY A 1 74 ? 2.175 2.969 -9.688 1.00 92.81 74 GLY A N 1
ATOM 587 C CA . GLY A 1 74 ? 2.879 3.722 -8.643 1.00 92.81 74 GLY A CA 1
ATOM 588 C C . GLY A 1 74 ? 3.395 5.101 -9.062 1.00 92.81 74 GLY A C 1
ATOM 589 O O . GLY A 1 74 ? 3.839 5.873 -8.209 1.00 92.81 74 GLY A O 1
ATOM 590 N N . ARG A 1 75 ? 3.380 5.449 -10.356 1.00 92.50 75 ARG A N 1
ATOM 591 C CA . ARG A 1 75 ? 3.943 6.725 -10.823 1.00 92.50 75 ARG A CA 1
ATOM 592 C C . ARG A 1 75 ? 3.044 7.888 -10.426 1.00 92.50 75 ARG A C 1
ATOM 594 O O . ARG A 1 75 ? 1.887 7.951 -10.821 1.00 92.50 75 ARG A O 1
ATOM 601 N N . GLY A 1 76 ? 3.609 8.844 -9.692 1.00 89.81 76 GLY A N 1
ATOM 602 C CA . GLY A 1 76 ? 2.880 10.036 -9.255 1.00 89.81 76 GLY A CA 1
ATOM 603 C C . GLY A 1 76 ? 1.815 9.761 -8.191 1.00 89.81 76 GLY A C 1
ATOM 604 O O . GLY A 1 76 ? 1.055 10.668 -7.867 1.00 89.81 76 GLY A O 1
ATOM 605 N N . PHE A 1 77 ? 1.760 8.545 -7.638 1.00 92.62 77 PHE A N 1
ATOM 606 C CA . PHE A 1 77 ? 0.870 8.237 -6.528 1.00 92.62 77 PHE A CA 1
ATOM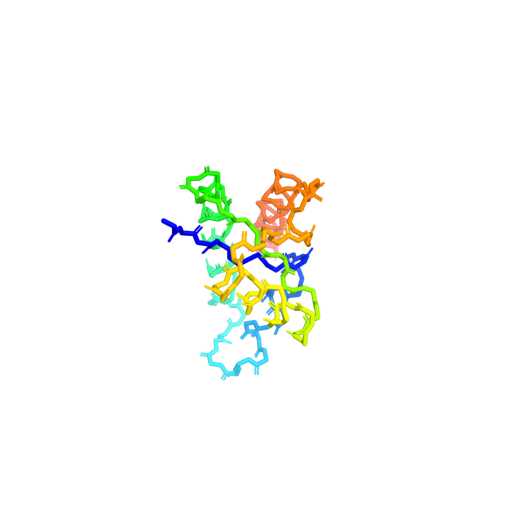 607 C C . PHE A 1 77 ? 1.339 8.971 -5.265 1.00 92.62 77 PHE A C 1
ATOM 609 O O . PHE A 1 77 ? 2.501 8.859 -4.861 1.00 92.62 77 PHE A O 1
ATOM 616 N N . ASP A 1 78 ? 0.438 9.724 -4.636 1.00 93.19 78 ASP A N 1
ATOM 617 C CA . ASP A 1 78 ? 0.751 10.495 -3.436 1.00 93.19 78 ASP A CA 1
ATOM 618 C C . ASP A 1 78 ? 0.682 9.611 -2.184 1.00 93.19 78 ASP A C 1
ATOM 620 O O . ASP A 1 78 ? -0.314 9.556 -1.459 1.00 93.19 78 ASP A O 1
ATOM 624 N N . VAL A 1 79 ? 1.776 8.889 -1.931 1.00 92.06 79 VAL A N 1
ATOM 625 C CA . VAL A 1 79 ? 1.898 8.047 -0.734 1.00 92.06 79 VAL A CA 1
ATOM 626 C C . VAL A 1 79 ? 1.841 8.883 0.545 1.00 92.06 79 VAL A C 1
ATOM 628 O O . VAL A 1 79 ? 1.326 8.412 1.556 1.00 92.06 79 VAL A O 1
ATOM 631 N N . ALA A 1 80 ? 2.353 10.119 0.522 1.00 91.50 80 ALA A N 1
ATOM 632 C CA . ALA A 1 80 ? 2.339 10.974 1.703 1.00 91.50 80 ALA A CA 1
ATOM 633 C C . ALA A 1 80 ? 0.896 11.306 2.097 1.00 91.50 80 ALA A C 1
ATOM 635 O O . ALA A 1 80 ? 0.524 11.089 3.247 1.00 91.50 80 ALA A O 1
ATOM 636 N N . ALA A 1 81 ? 0.063 11.695 1.128 1.00 91.88 81 ALA A N 1
ATOM 637 C CA . ALA A 1 81 ? -1.361 11.914 1.359 1.00 91.88 81 ALA A CA 1
ATOM 638 C C . ALA A 1 81 ? -2.074 10.649 1.865 1.00 91.88 81 ALA A C 1
ATOM 640 O O . ALA A 1 81 ? -2.888 10.740 2.783 1.00 91.88 81 ALA A O 1
ATOM 641 N N . LEU A 1 82 ? -1.751 9.467 1.322 1.00 91.50 82 LEU A N 1
ATOM 642 C CA . LEU A 1 82 ? -2.320 8.199 1.793 1.00 91.50 82 LEU A CA 1
ATOM 643 C C . LEU A 1 82 ? -1.961 7.922 3.265 1.00 91.50 82 LEU A C 1
ATOM 645 O O . LEU A 1 82 ? -2.830 7.566 4.062 1.00 91.50 82 LEU A O 1
ATOM 649 N N . VAL A 1 83 ? -0.689 8.103 3.630 1.00 91.06 83 VAL A N 1
ATOM 650 C CA . VAL A 1 83 ? -0.188 7.902 4.999 1.00 91.06 83 VAL A CA 1
ATOM 651 C C . VAL A 1 83 ? -0.786 8.925 5.964 1.00 91.06 83 VAL A C 1
ATOM 653 O O . VAL A 1 83 ? -1.214 8.557 7.059 1.00 91.06 83 VAL A O 1
ATOM 656 N N . ASP A 1 84 ? -0.838 10.196 5.573 1.00 91.06 84 ASP A N 1
ATOM 657 C CA . ASP A 1 84 ? -1.422 11.267 6.383 1.00 91.06 84 ASP A CA 1
ATOM 658 C C . ASP A 1 84 ? -2.911 11.017 6.621 1.00 91.06 84 ASP A C 1
ATOM 660 O O . ASP A 1 84 ? -3.402 11.144 7.747 1.00 91.06 84 ASP A O 1
ATOM 664 N N . TYR A 1 85 ? -3.623 10.570 5.586 1.00 89.44 85 TYR A N 1
ATOM 665 C CA . TYR A 1 85 ? -5.018 10.190 5.706 1.00 89.44 85 TYR A CA 1
ATOM 666 C C . TYR A 1 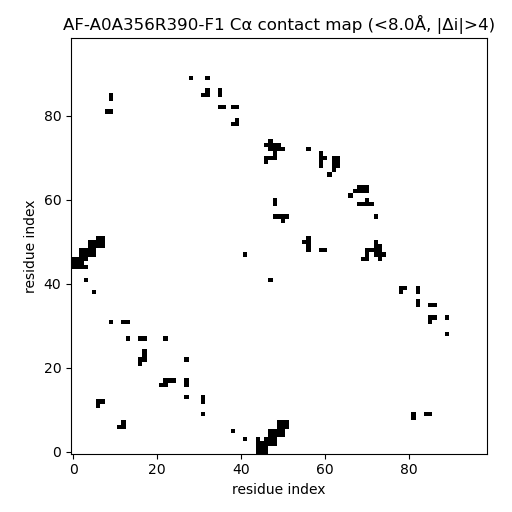85 ? -5.206 9.005 6.663 1.00 89.44 85 TYR A C 1
ATOM 668 O O . TYR A 1 85 ? -6.023 9.107 7.581 1.00 89.44 85 TYR A O 1
ATOM 676 N N . ALA A 1 86 ? -4.398 7.945 6.544 1.00 87.56 86 ALA A N 1
ATOM 677 C CA . ALA A 1 86 ? -4.434 6.796 7.454 1.00 87.56 86 ALA A CA 1
ATOM 678 C C . ALA A 1 86 ? -4.233 7.214 8.922 1.00 87.56 86 ALA A C 1
ATOM 680 O O . ALA A 1 86 ? -5.014 6.841 9.797 1.00 87.56 86 ALA A O 1
ATOM 681 N N . LYS A 1 87 ? -3.243 8.077 9.185 1.00 86.06 87 LYS A N 1
ATOM 682 C CA . LYS A 1 87 ? -2.983 8.631 10.524 1.00 86.06 87 LYS A CA 1
ATOM 683 C C . LYS A 1 87 ? -4.135 9.503 11.035 1.00 86.06 87 LYS A C 1
ATOM 685 O O . LYS A 1 87 ? -4.403 9.517 12.236 1.00 86.06 87 LYS A O 1
ATOM 690 N N . SER A 1 88 ? -4.830 10.222 10.151 1.00 84.25 88 SER A N 1
ATOM 691 C CA . SER A 1 88 ? -5.966 11.076 10.525 1.00 84.25 88 SER A CA 1
ATOM 692 C C . SER A 1 88 ? -7.209 10.283 10.946 1.00 84.25 88 SER A C 1
ATOM 694 O O . SER A 1 88 ? -7.949 10.730 11.825 1.00 84.25 88 SER A O 1
ATOM 696 N N . VAL A 1 89 ? -7.427 9.096 10.361 1.00 75.62 89 VAL A N 1
ATOM 697 C CA . VAL A 1 89 ? -8.543 8.202 10.716 1.00 75.62 89 VAL A CA 1
ATOM 698 C C . VAL A 1 89 ? -8.430 7.769 12.180 1.00 75.62 89 VAL A C 1
ATOM 700 O O . VAL A 1 89 ? -9.413 7.842 12.915 1.00 75.62 89 VAL A O 1
ATOM 703 N N . ARG A 1 90 ? -7.214 7.440 12.635 1.00 68.81 90 ARG A N 1
ATOM 704 C CA . ARG A 1 90 ? -6.903 7.080 14.028 1.00 68.81 90 ARG A CA 1
ATOM 705 C C . ARG A 1 90 ? -7.255 8.175 15.043 1.00 68.81 90 ARG A C 1
ATOM 707 O O . ARG 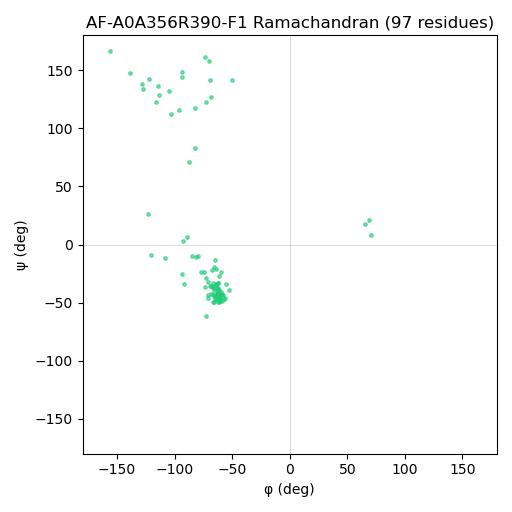A 1 90 ? -7.784 7.889 16.118 1.00 68.81 90 ARG A O 1
ATOM 714 N N . LEU A 1 91 ? -6.954 9.439 14.729 1.00 60.94 91 LEU A N 1
ATOM 715 C CA . LEU A 1 91 ? -7.207 10.562 15.644 1.00 60.94 91 LEU A CA 1
ATOM 716 C C . LEU A 1 91 ? -8.710 10.732 15.925 1.00 60.94 91 LEU A C 1
ATOM 718 O O . LEU A 1 91 ? -9.097 10.962 17.067 1.00 60.94 91 LEU A O 1
ATOM 722 N N . LYS A 1 92 ? -9.561 10.519 14.914 1.00 61.12 92 LYS A N 1
ATOM 723 C CA . LYS A 1 92 ? -11.022 10.662 15.033 1.00 61.12 92 LYS A CA 1
ATOM 724 C C . LYS A 1 92 ? -11.687 9.529 15.826 1.00 61.12 92 LYS A C 1
ATOM 726 O O . LYS A 1 92 ? -12.638 9.778 16.569 1.00 61.12 92 LYS A O 1
ATOM 731 N N . THR A 1 93 ? -11.201 8.292 15.701 1.00 56.09 93 THR A N 1
ATOM 732 C CA . THR A 1 93 ? -11.708 7.151 16.491 1.00 56.09 93 THR A CA 1
ATOM 733 C C . THR A 1 93 ? -11.278 7.223 17.955 1.00 56.09 93 THR A C 1
ATOM 735 O O . THR A 1 93 ? -12.030 6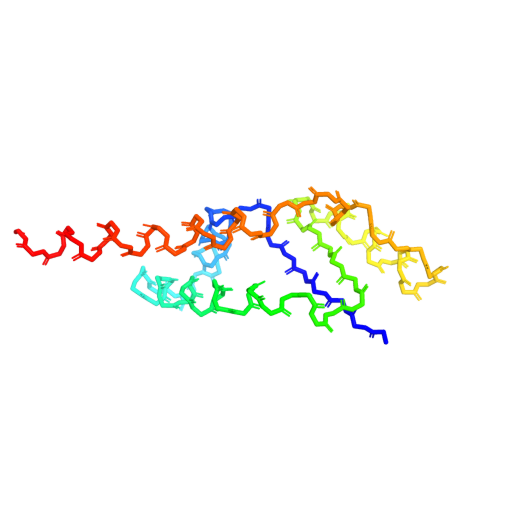.794 18.826 1.00 56.09 93 THR A O 1
ATOM 738 N N . SER A 1 94 ? -10.130 7.844 18.243 1.00 56.78 94 SER A N 1
ATOM 739 C CA . SER A 1 94 ? -9.640 8.068 19.611 1.00 56.78 94 SER A CA 1
ATOM 740 C C . SER A 1 94 ? -10.488 9.086 20.394 1.00 56.78 94 SER A C 1
ATOM 742 O O . SER A 1 94 ? -10.700 8.911 21.591 1.00 56.78 94 SER A O 1
ATOM 744 N N . GLU A 1 95 ? -11.005 10.132 19.738 1.00 54.41 95 GLU A N 1
ATOM 745 C CA . GLU A 1 95 ? -11.856 11.153 20.382 1.00 54.41 95 GLU A CA 1
ATOM 746 C C . GLU A 1 95 ? -13.304 10.688 20.615 1.00 54.41 95 GLU A C 1
ATOM 748 O O . GLU A 1 95 ? -13.972 11.181 21.521 1.00 54.41 95 GLU A O 1
ATOM 753 N N . SER A 1 96 ? -13.788 9.708 19.847 1.00 51.72 96 SER A N 1
ATOM 754 C CA . SER A 1 96 ? -15.178 9.226 19.939 1.00 51.72 96 SER A CA 1
ATOM 755 C C . SER A 1 96 ? -15.400 8.163 21.026 1.00 51.72 96 SER A C 1
ATOM 757 O O . SER A 1 96 ? -16.541 7.829 21.324 1.00 51.72 96 SER A O 1
ATOM 759 N N . ALA A 1 97 ? -14.332 7.631 21.630 1.00 50.31 97 ALA A N 1
ATOM 760 C CA . ALA A 1 97 ? -14.401 6.593 22.664 1.00 50.31 97 ALA A CA 1
ATOM 761 C C . ALA A 1 97 ? -14.512 7.146 24.103 1.00 50.31 97 ALA A C 1
ATOM 763 O O . ALA A 1 97 ? -14.424 6.376 25.057 1.00 50.31 97 ALA A O 1
ATOM 764 N N . ASN A 1 98 ? -14.674 8.466 24.270 1.00 41.75 98 ASN A N 1
ATOM 765 C CA . ASN A 1 98 ? -14.656 9.137 25.576 1.00 41.75 98 ASN A CA 1
ATOM 766 C C . ASN A 1 98 ? -15.938 9.944 25.886 1.00 41.75 98 ASN A C 1
ATOM 768 O O . ASN A 1 98 ? -15.884 10.910 26.650 1.00 41.75 98 ASN A O 1
ATOM 772 N N . LEU A 1 99 ? -17.074 9.558 25.291 1.00 39.12 99 LEU A N 1
ATOM 773 C CA . LEU A 1 99 ? -18.412 10.118 25.537 1.00 39.12 99 LEU A CA 1
ATOM 774 C C . LEU A 1 99 ? -19.415 9.019 25.895 1.00 39.12 99 LEU A C 1
ATOM 776 O O . LEU A 1 99 ? -19.403 7.971 25.213 1.00 39.12 99 LEU A O 1
#

pLDDT: mean 88.68, std 12.55, range [39.12, 98.44]